Protein 2J8B (pdb70)

Radius of gyration: 11.08 Å; Cα contacts (8 Å, |Δi|>4): 174; chains: 1; bounding box: 31×22×22 Å

Secondary structure (DSSP, 8-state):
--EEE--SS--TT---EEE--TT--EEEEEEETTEEEEEEE-GGG-SHHHHHHHHT-SS-EEEEE-STT---GGG---

Sequence (78 aa):
MMLQQCYNCPNPTADCKTAVNCSSDFFDACLITKAGLQVYNKCWKFEHCNFNDVTTTRLRENELTYYCCKKDLCNFNEQLEN

InterPro domains:
  IPR016054 Ly-6 antigen/uPA receptor-like [SM00134] (26-108)
  IPR018363 CD59 antigen, conserved site [PS00983] (27-70)
  IPR045860 Snake toxin-like superfamily [G3DSA:2.10.60.10] (25-103)
  IPR045860 Snake toxin-like superfamily [SSF57302] (26-97)
  IPR056949 CD59 glycoprotein [PF25152] (28-95)
  IPR056949 CD59 glycoprotein [cd23554] (26-95)

Solvent-accessible surface area: 4835 Å² total; per-residue (Å²): 172,31,54,0,47,40,9,106,98,63,54,86,88,10,168,70,43,43,92,6,59,118,101,84,62,0,0,0,1,0,23,4,66,164,84,14,21,6,33,17,30,71,79,107,45,20,52,102,98,30,0,18,86,98,24,209,41,148,145,14,53,72,76,21,15,114,140,90,53,11,0,85,47,140,58,19,178,107

Nearest PDB structures (foldseek):
  5imt-assembly1_D-3  TM=9.844E-01  e=3.333E-14  Homo sapiens
  2ofs-assembly1_A  TM=9.967E-01  e=6.621E-14  Homo sapiens
  8b0h-assembly1_G  TM=9.807E-01  e=3.548E-14  Homo sapiens
  1cdq-assembly1_A  TM=9.196E-01  e=1.037E-11  Homo sapiens
  8b0f-assembly1_G  TM=8.455E-01  e=5.950E-11  Escherichia coli

Structure (mmCIF, N/CA/C/O backbone):
data_2J8B
#
_entry.id   2J8B
#
_cell.length_a   31.948
_cell.length_b   45.918
_cell.length_c   46.033
_cell.angle_alpha   90.00
_cell.angle_beta   90.00
_cell.angle_gamma   90.00
#
_symmetry.space_group_name_H-M   'P 21 21 21'
#
loop_
_entity.id
_entity.type
_entity.pdbx_description
1 polymer 'CD59 GLYCOPROTEIN'
2 water water
#
loop_
_atom_site.group_PDB
_atom_site.id
_atom_site.type_symbol
_atom_site.label_atom_id
_atom_site.label_alt_id
_atom_site.label_comp_id
_atom_site.label_asym_id
_atom_site.label_entity_id
_atom_site.label_seq_id
_atom_site.pdbx_PDB_ins_code
_atom_site.Cartn_x
_atom_site.Cartn_y
_atom_site.Cartn_z
_atom_site.occupancy
_atom_site.B_iso_or_equiv
_atom_site.auth_seq_id
_atom_site.auth_comp_id
_atom_site.auth_asym_id
_atom_site.auth_atom_id
_atom_site.pdbx_PDB_model_num
ATOM 1 N N A MET A 1 1 ? -17.299 -8.127 9.442 0.50 9.00 0 MET A N 1
ATOM 2 N N B MET A 1 1 ? -17.275 -8.205 9.762 0.50 11.96 0 MET A N 1
ATOM 3 C CA A MET A 1 1 ? -15.929 -8.721 9.469 0.50 9.76 0 MET A CA 1
ATOM 4 C CA B MET A 1 1 ? -15.912 -8.737 9.459 0.50 12.58 0 MET A CA 1
ATOM 5 C C A MET A 1 1 ? -14.899 -7.646 9.817 0.50 9.15 0 MET A C 1
ATOM 6 C C B MET A 1 1 ? -14.853 -7.668 9.700 0.50 11.16 0 MET A C 1
ATOM 7 O O A MET A 1 1 ? -15.171 -6.449 9.696 0.50 9.80 0 MET A O 1
ATOM 8 O O B MET A 1 1 ? -15.051 -6.498 9.368 0.50 11.54 0 MET A O 1
ATOM 17 N N . LEU A 1 2 ? -13.727 -8.073 10.277 1.00 10.57 1 LEU A N 1
ATOM 18 C CA . LEU A 1 2 ? -12.592 -7.172 10.486 1.00 9.56 1 LEU A CA 1
ATOM 19 C C . LEU A 1 2 ? -11.744 -7.155 9.223 1.00 9.35 1 LEU A C 1
ATOM 20 O O . LEU A 1 2 ? -11.294 -8.199 8.761 1.00 10.86 1 LEU A O 1
ATOM 25 N N A GLN A 1 3 ? -11.530 -5.978 8.646 0.50 8.92 2 GLN A N 1
ATOM 26 N N B GLN A 1 3 ? -11.533 -5.948 8.701 0.50 9.50 2 GLN A N 1
ATOM 27 C CA A GLN A 1 3 ? -10.678 -5.862 7.463 0.50 9.04 2 GLN A CA 1
ATOM 28 C CA B GLN A 1 3 ? -10.628 -5.699 7.588 0.50 9.76 2 GLN A CA 1
ATOM 29 C C A GLN A 1 3 ? -9.310 -5.340 7.897 0.50 8.34 2 GLN A C 1
ATOM 30 C C B GLN A 1 3 ? -9.243 -5.407 8.109 0.50 8.73 2 GLN A C 1
ATOM 31 O O A GLN A 1 3 ? -9.233 -4.314 8.569 0.50 8.47 2 GLN A O 1
ATOM 32 O O B GLN A 1 3 ? -9.069 -4.587 9.020 0.50 8.74 2 GLN A O 1
ATOM 43 N N . CYS A 1 4 ? -8.252 -6.058 7.518 1.00 7.93 3 CYS A N 1
ATOM 44 C CA . CYS A 1 4 ? -6.871 -5.739 7.872 1.00 7.53 3 CYS A CA 1
ATOM 45 C C . CYS A 1 4 ? -6.037 -5.640 6.610 1.00 7.19 3 CYS A C 1
ATOM 46 O O . CYS A 1 4 ? -6.359 -6.258 5.586 1.00 8.14 3 CYS A O 1
ATOM 49 N N . TYR A 1 5 ? -4.930 -4.919 6.699 1.00 6.69 4 TYR A N 1
ATOM 50 C CA . TYR A 1 5 ? -3.898 -5.097 5.699 1.00 6.95 4 TYR A CA 1
ATOM 51 C C . TYR A 1 5 ? -3.292 -6.479 5.901 1.00 6.26 4 TYR A C 1
ATOM 52 O O . TYR A 1 5 ? -2.956 -6.869 7.026 1.00 6.90 4 TYR A O 1
ATOM 61 N N . ASN A 1 6 ? -3.191 -7.247 4.822 1.00 6.99 5 ASN A N 1
ATOM 62 C CA . ASN A 1 6 ? -2.700 -8.617 4.934 1.00 7.91 5 ASN A CA 1
ATOM 63 C C . ASN A 1 6 ? -1.885 -8.937 3.686 1.00 8.42 5 ASN A C 1
ATOM 64 O O . ASN A 1 6 ? -2.436 -9.115 2.599 1.00 11.26 5 ASN A O 1
ATOM 69 N N . CYS A 1 7 ? -0.567 -8.963 3.822 1.00 8.98 6 CYS A N 1
ATOM 70 C CA . CYS A 1 7 ? 0.325 -9.293 2.723 1.00 10.60 6 CYS A CA 1
ATOM 71 C C . CYS A 1 7 ? 1.027 -10.607 3.086 1.00 9.87 6 CYS A C 1
ATOM 72 O O . CYS A 1 7 ? 1.494 -10.795 4.206 1.00 11.08 6 CYS A O 1
ATOM 75 N N . PRO A 1 8 ? 1.098 -11.551 2.137 1.00 12.15 7 PRO A N 1
ATOM 76 C CA . PRO A 1 8 ? 1.721 -12.840 2.483 1.00 13.02 7 PRO A CA 1
ATOM 77 C C . PRO A 1 8 ? 3.225 -12.757 2.716 1.00 13.01 7 PRO A C 1
ATOM 78 O O . PRO A 1 8 ? 3.765 -13.574 3.442 1.00 14.43 7 PRO A O 1
ATOM 82 N N . ASN A 1 9 ? 3.873 -11.767 2.099 1.00 12.40 8 ASN A N 1
ATOM 83 C CA . ASN A 1 9 ? 5.310 -11.547 2.224 1.00 13.71 8 ASN A CA 1
ATOM 84 C C . ASN A 1 9 ? 5.581 -10.161 2.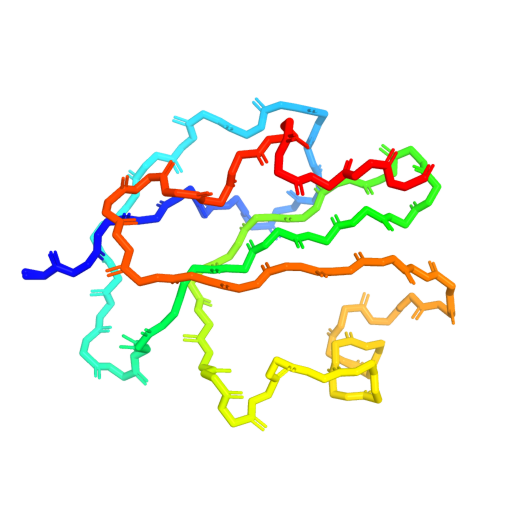848 1.00 12.85 8 ASN A C 1
ATOM 85 O O . ASN A 1 9 ? 4.764 -9.260 2.701 1.00 13.49 8 ASN A O 1
ATOM 90 N N . PRO A 1 10 ? 6.742 -9.964 3.496 1.00 12.33 9 PRO A N 1
ATOM 91 C CA . PRO A 1 10 ? 7.049 -8.596 3.948 1.00 12.15 9 PRO A CA 1
ATOM 92 C C . PRO A 1 10 ? 7.098 -7.631 2.764 1.00 11.41 9 PRO A C 1
ATOM 93 O O . PRO A 1 10 ? 7.581 -7.984 1.678 1.00 12.69 9 PRO A O 1
ATOM 97 N N . THR A 1 11 ? 6.593 -6.424 2.985 1.00 11.44 10 THR A N 1
ATOM 98 C CA . THR A 1 11 ? 6.315 -5.480 1.911 1.00 14.01 10 THR A CA 1
ATOM 99 C C . THR A 1 11 ? 6.520 -4.092 2.509 1.00 12.33 10 THR A C 1
ATOM 100 O O . THR A 1 11 ? 6.056 -3.842 3.620 1.00 11.94 10 THR A O 1
ATOM 104 N N . ALA A 1 12 ? 7.190 -3.186 1.797 1.00 12.63 11 ALA A N 1
ATOM 105 C CA . ALA A 1 12 ? 7.486 -1.860 2.345 1.00 13.32 11 ALA A CA 1
ATOM 106 C C . ALA A 1 12 ? 6.235 -1.083 2.740 1.00 11.85 11 ALA A C 1
ATOM 107 O O . ALA A 1 12 ? 6.240 -0.346 3.730 1.00 12.98 11 ALA A O 1
ATOM 109 N N . ASP A 1 13 ? 5.178 -1.202 1.950 1.00 11.04 12 ASP A N 1
ATOM 110 C CA . ASP A 1 13 ? 3.927 -0.536 2.285 1.00 11.95 12 ASP A CA 1
ATOM 111 C C . ASP A 1 13 ? 2.742 -1.314 1.773 1.00 11.17 12 ASP A C 1
ATOM 112 O O . ASP A 1 13 ? 2.193 -1.045 0.708 1.00 12.38 12 ASP A O 1
ATOM 117 N N . CYS A 1 14 ? 2.333 -2.276 2.576 1.00 10.46 13 CYS A N 1
ATOM 118 C CA . CYS A 1 14 ? 1.248 -3.170 2.230 1.00 9.44 13 CYS A CA 1
ATOM 119 C C . CYS A 1 14 ? -0.050 -2.399 2.052 1.00 11.13 13 CYS A C 1
ATOM 120 O O . CYS A 1 14 ? -0.460 -1.644 2.937 1.00 13.15 13 CYS A O 1
ATOM 123 N N . LYS A 1 15 ? -0.675 -2.565 0.889 1.00 11.88 14 LYS A N 1
ATOM 124 C CA . LYS A 1 15 ? -1.939 -1.907 0.561 1.00 13.82 14 LYS A CA 1
ATOM 125 C C . LYS A 1 15 ? -3.065 -2.905 0.333 1.00 14.33 14 LYS A C 1
ATOM 126 O O . LYS A 1 15 ? -4.177 -2.513 -0.021 1.00 16.54 14 LYS A O 1
ATOM 136 N N . THR A 1 16 ? -2.762 -4.185 0.533 1.00 12.05 15 THR A N 1
ATOM 137 C CA . THR A 1 16 ? -3.712 -5.257 0.292 1.00 12.80 15 THR A CA 1
ATOM 138 C C . THR A 1 16 ? -4.647 -5.385 1.488 1.00 11.87 15 THR A C 1
ATOM 139 O O . THR A 1 16 ? -4.261 -5.845 2.562 1.00 12.57 15 THR A O 1
ATOM 143 N N . ALA A 1 17 ? -5.888 -4.963 1.288 1.00 12.24 16 ALA A N 1
ATOM 144 C CA . ALA A 1 17 ? -6.933 -5.061 2.303 1.00 12.80 16 ALA A CA 1
ATOM 145 C C . ALA A 1 17 ? -7.704 -6.359 2.131 1.00 12.32 16 ALA A C 1
ATOM 146 O O . ALA A 1 17 ? -8.132 -6.671 1.023 1.00 14.47 16 ALA A O 1
ATOM 148 N N . VAL A 1 18 ? -7.910 -7.105 3.208 1.00 11.47 17 VAL A N 1
ATOM 149 C CA . VAL A 1 18 ? -8.676 -8.350 3.149 1.00 11.92 17 VAL A CA 1
ATOM 150 C C . VAL A 1 18 ? -9.655 -8.407 4.299 1.00 11.41 17 VAL A C 1
ATOM 151 O O . VAL A 1 18 ? -9.410 -7.834 5.353 1.00 12.15 17 VAL A O 1
ATOM 155 N N . ASN A 1 19 ? -10.775 -9.088 4.097 1.00 10.34 18 ASN A N 1
ATOM 156 C CA . ASN A 1 19 ? -11.675 -9.380 5.195 1.00 11.56 18 ASN A CA 1
ATOM 157 C C . ASN A 1 19 ? -11.150 -10.617 5.901 1.00 11.77 18 ASN A C 1
ATOM 158 O O . ASN A 1 19 ? -11.155 -11.709 5.324 1.00 14.29 18 ASN A O 1
ATOM 163 N N . CYS A 1 20 ? -10.682 -10.464 7.134 1.00 10.61 19 CYS A N 1
ATOM 164 C CA . CYS A 1 20 ? -10.156 -11.612 7.866 1.00 11.63 19 CYS A CA 1
ATOM 165 C C . CYS A 1 20 ? -11.258 -12.606 8.189 1.00 12.09 19 CYS A C 1
ATOM 166 O O . CYS A 1 20 ? -12.397 -12.233 8.434 1.00 13.10 19 CYS A O 1
ATOM 169 N N . SER A 1 21 ? -10.930 -13.884 8.214 1.00 13.02 20 SER A N 1
ATOM 170 C CA . SER A 1 21 ? -11.945 -14.832 8.656 1.00 14.92 20 SER A CA 1
ATOM 171 C C . SER A 1 21 ? -12.190 -14.687 10.155 1.00 14.15 20 SER A C 1
ATOM 172 O O . SER A 1 21 ? -11.405 -14.048 10.875 1.00 13.39 20 SER A O 1
ATOM 175 N N . SER A 1 22 ? -13.292 -15.266 10.616 1.00 14.26 21 SER A N 1
ATOM 176 C CA . SER A 1 22 ? -13.680 -15.163 12.011 1.00 15.50 21 SER A CA 1
ATOM 177 C C . SER A 1 22 ? -12.726 -15.900 12.955 1.00 14.59 21 SER A C 1
ATOM 178 O O . SER A 1 22 ? -12.845 -15.763 14.163 1.00 15.20 21 SER A O 1
ATOM 181 N N . ASP A 1 23 ? -11.792 -16.670 12.405 1.00 13.90 22 ASP A N 1
ATOM 182 C CA . ASP A 1 23 ? -10.716 -17.255 13.216 1.00 13.56 22 ASP A CA 1
ATOM 183 C C . ASP A 1 23 ? -9.820 -16.177 13.830 1.00 12.30 22 ASP A C 1
ATOM 184 O O . ASP A 1 23 ? -9.167 -16.419 14.849 1.00 14.22 22 ASP A O 1
ATOM 189 N N A PHE A 1 24 ? -9.752 -15.019 13.198 0.50 11.05 23 PHE A N 1
ATOM 190 N N B PHE A 1 24 ? -9.818 -14.987 13.212 0.50 11.61 23 PHE A N 1
ATOM 191 C CA A PHE A 1 24 ? -8.821 -14.012 13.636 0.50 9.29 23 PHE A CA 1
ATOM 192 C CA B PHE A 1 24 ? -8.882 -13.892 13.513 0.50 10.50 23 PHE A CA 1
ATOM 193 C C A PHE A 1 24 ? -9.649 -12.931 14.320 0.50 9.19 23 PHE A C 1
ATOM 194 C C B PHE A 1 24 ? -9.569 -12.685 14.146 0.50 10.40 23 PHE A C 1
ATOM 195 O O A PHE A 1 24 ? -10.858 -12.833 14.076 0.50 9.05 23 PHE A O 1
ATOM 196 O O B PHE A 1 24 ? -10.553 -12.152 13.623 0.50 11.72 23 PHE A O 1
ATOM 211 N N . ASP A 1 25 ? -9.027 -12.218 15.256 1.00 8.47 24 ASP A N 1
ATOM 212 C CA . ASP A 1 25 ? -9.663 -11.119 15.964 1.00 9.34 24 ASP A CA 1
ATOM 213 C C . ASP A 1 25 ? -8.841 -9.830 15.979 1.00 8.31 24 ASP A C 1
ATOM 214 O O . ASP A 1 25 ? -9.246 -8.850 16.614 1.00 9.37 24 ASP A O 1
ATOM 219 N N . ALA A 1 26 ? -7.693 -9.830 15.305 1.00 7.50 25 ALA A N 1
ATOM 220 C CA . ALA A 1 26 ? -6.790 -8.691 15.348 1.00 7.15 25 ALA A CA 1
ATOM 221 C C . ALA A 1 26 ? -6.151 -8.457 14.001 1.00 6.36 25 ALA A C 1
ATOM 222 O O . ALA A 1 26 ? -5.997 -9.383 13.207 1.00 7.18 25 ALA A O 1
ATOM 224 N N . CYS A 1 27 ? -5.753 -7.207 13.790 1.00 6.14 26 CYS A N 1
ATOM 225 C CA . CYS A 1 27 ? -4.805 -6.849 12.730 1.00 6.23 26 CYS A CA 1
ATOM 226 C C . CYS A 1 27 ? -3.450 -6.623 13.378 1.00 6.12 26 CYS A C 1
ATOM 227 O O . CYS A 1 27 ? -3.366 -5.910 14.383 1.00 8.00 26 CYS A O 1
ATOM 230 N N . LEU A 1 28 ? -2.402 -7.204 12.795 1.00 5.64 27 LEU A N 1
ATOM 231 C CA . LEU A 1 28 ? -1.030 -7.081 13.281 1.00 5.50 27 LEU A CA 1
ATOM 232 C C . LEU A 1 28 ? -0.201 -6.260 12.288 1.00 5.13 27 LEU A C 1
ATOM 233 O O . LEU A 1 28 ? -0.274 -6.502 11.071 1.00 5.15 27 LEU A O 1
ATOM 238 N N . ILE A 1 29 ? 0.602 -5.332 12.782 1.00 4.95 28 ILE A N 1
ATOM 239 C CA . ILE A 1 29 ? 1.732 -4.814 12.025 1.00 5.37 28 ILE A CA 1
ATOM 240 C C . ILE A 1 29 ? 3.004 -5.040 12.844 1.00 5.61 28 ILE A C 1
ATOM 241 O O . ILE A 1 29 ? 3.016 -4.797 14.052 1.00 6.22 28 ILE A O 1
ATOM 246 N N . THR A 1 30 ? 4.055 -5.513 12.181 1.00 6.05 29 THR A N 1
ATOM 247 C CA . THR A 1 30 ? 5.340 -5.732 12.815 1.00 7.34 29 THR A CA 1
ATOM 248 C C . THR A 1 30 ? 6.431 -5.119 11.942 1.00 6.13 29 THR A C 1
ATOM 249 O O . THR A 1 30 ? 6.399 -5.276 10.727 1.00 7.62 29 THR A O 1
ATOM 253 N N . LYS A 1 31 ? 7.371 -4.424 12.572 1.00 6.51 30 LYS A N 1
ATOM 254 C CA . LYS A 1 31 ? 8.557 -3.871 11.922 1.00 7.34 30 LYS A CA 1
ATOM 255 C C . LYS A 1 31 ? 9.795 -4.577 12.448 1.00 7.19 30 LYS A C 1
ATOM 256 O O . LYS A 1 31 ? 10.052 -4.560 13.645 1.00 7.63 30 LYS A O 1
ATOM 262 N N . ALA A 1 32 ? 10.549 -5.205 11.561 1.00 9.07 31 ALA A N 1
ATOM 263 C CA . ALA A 1 32 ? 11.780 -5.904 11.909 1.00 10.35 31 ALA A CA 1
ATOM 264 C C . ALA A 1 32 ? 12.854 -5.374 10.954 1.00 10.67 31 ALA A C 1
ATOM 265 O O . ALA A 1 32 ? 12.968 -5.828 9.818 1.00 10.47 31 ALA A O 1
ATOM 267 N N . GLY A 1 33 ? 13.632 -4.393 11.397 1.00 13.17 32 GLY A N 1
ATOM 268 C CA . GLY A 1 33 ? 14.557 -3.726 10.473 1.00 14.40 32 GLY A CA 1
ATOM 269 C C . GLY A 1 33 ? 13.771 -2.997 9.390 1.00 15.11 32 GLY A C 1
ATOM 270 O O . GLY A 1 33 ? 12.860 -2.228 9.709 1.00 18.10 32 GLY A O 1
ATOM 271 N N . LEU A 1 34 ? 14.094 -3.246 8.114 1.00 14.33 33 LEU A N 1
ATOM 272 C CA . LEU A 1 34 ? 13.329 -2.666 7.000 1.00 14.53 33 LEU A CA 1
ATOM 273 C C . LEU A 1 34 ? 12.151 -3.530 6.587 1.00 14.27 33 LEU A C 1
ATOM 274 O O . LEU A 1 34 ? 11.356 -3.131 5.732 1.00 16.02 33 LEU A O 1
ATOM 279 N N . GLN A 1 35 ? 12.052 -4.727 7.155 1.00 11.84 34 GLN A N 1
ATOM 280 C CA . GLN A 1 35 ? 10.950 -5.612 6.826 1.00 11.46 34 GLN A CA 1
ATOM 281 C C . GLN A 1 35 ? 9.707 -5.214 7.605 1.00 9.82 34 GLN A C 1
ATOM 282 O O . GLN A 1 35 ? 9.748 -5.029 8.818 1.00 13.11 34 GLN A O 1
ATOM 288 N N . VAL A 1 36 ? 8.602 -5.063 6.894 1.00 8.53 35 VAL A N 1
ATOM 289 C CA . VAL A 1 36 ? 7.328 -4.758 7.522 1.00 7.21 35 VAL A CA 1
ATOM 290 C C . VAL A 1 36 ? 6.334 -5.858 7.182 1.00 6.81 35 VAL A C 1
ATOM 291 O O . VAL A 1 36 ? 6.187 -6.222 6.011 1.00 7.79 35 VAL A O 1
ATOM 295 N N . TYR A 1 37 ? 5.665 -6.379 8.207 1.00 6.89 36 TYR A N 1
ATOM 296 C CA . TYR A 1 37 ? 4.676 -7.444 8.058 1.00 6.58 36 TYR A CA 1
ATOM 297 C C . TYR A 1 37 ? 3.311 -6.918 8.469 1.00 5.85 36 TYR A C 1
ATOM 298 O O . TYR A 1 37 ? 3.199 -6.170 9.450 1.00 6.65 36 TYR A O 1
ATOM 307 N N . ASN A 1 38 ? 2.278 -7.288 7.713 1.00 6.07 37 ASN A N 1
ATOM 308 C CA . ASN A 1 38 ? 0.899 -6.878 7.979 1.00 6.01 37 ASN A CA 1
ATOM 309 C C . ASN A 1 38 ? 0.040 -8.113 7.811 1.00 5.79 37 ASN A C 1
ATOM 310 O O . ASN A 1 38 ? 0.035 -8.715 6.729 1.00 7.07 37 ASN A O 1
ATOM 315 N N . LYS A 1 39 ? -0.682 -8.503 8.866 1.00 5.82 38 LYS A N 1
ATOM 316 C CA . LYS A 1 39 ? -1.395 -9.786 8.863 1.00 6.85 38 LYS A CA 1
ATOM 317 C C . LYS A 1 39 ? -2.721 -9.707 9.600 1.00 6.33 38 LYS A C 1
ATOM 318 O O . LYS A 1 39 ? -2.834 -9.022 10.618 1.00 7.36 38 LYS A O 1
ATOM 324 N N . CYS A 1 40 ? -3.701 -10.508 9.183 1.00 6.61 39 CYS A N 1
ATOM 325 C CA . CYS A 1 40 ? -4.771 -10.972 10.069 1.00 6.28 39 CYS A CA 1
ATOM 326 C C . CYS A 1 40 ? -4.150 -11.848 11.161 1.00 6.34 39 CYS A C 1
ATOM 327 O O . CYS A 1 40 ? -3.315 -12.710 10.852 1.00 6.36 39 CYS A O 1
ATOM 330 N N . TRP A 1 41 ? -4.556 -11.652 12.414 1.00 5.53 40 TRP A N 1
ATOM 331 C CA . TRP A 1 41 ? -3.839 -12.298 13.526 1.00 5.79 40 TRP A CA 1
ATOM 332 C C . TRP A 1 41 ? -4.791 -12.536 14.675 1.00 5.74 40 TRP A C 1
ATOM 333 O O . TRP A 1 41 ? -5.986 -12.266 14.583 1.00 6.43 40 TRP A O 1
ATOM 344 N N . LYS A 1 42 ? -4.254 -13.069 15.765 1.00 7.21 41 LYS A N 1
ATOM 345 C CA . LYS A 1 42 ? -5.028 -13.243 16.993 1.00 7.37 41 LYS A CA 1
ATOM 346 C C . LYS A 1 42 ? -4.366 -12.486 18.121 1.00 7.28 41 LYS A C 1
ATOM 347 O O . LYS A 1 42 ? -3.145 -12.568 18.292 1.00 7.07 41 LYS A O 1
ATOM 353 N N . PHE A 1 43 ? -5.174 -11.800 18.936 1.00 7.57 42 PHE A N 1
ATOM 354 C CA . PHE A 1 43 ? -4.638 -11.111 20.116 1.00 7.52 42 PHE A CA 1
ATOM 355 C C . PHE A 1 43 ? -3.878 -12.052 21.050 1.00 7.25 42 PHE A C 1
ATOM 356 O O . PHE A 1 43 ? -2.888 -11.637 21.647 1.00 7.54 42 PHE A O 1
ATOM 364 N N . GLU A 1 44 ? -4.284 -13.318 21.143 1.00 7.85 43 GLU A N 1
ATOM 365 C CA . GLU A 1 44 ? -3.564 -14.256 22.011 1.00 9.33 43 GLU A CA 1
ATOM 366 C C . GLU A 1 44 ? -2.113 -14.475 21.542 1.00 7.85 43 GLU A C 1
ATOM 367 O O . GLU A 1 44 ? -1.278 -14.944 22.320 1.00 9.10 43 GLU A O 1
ATOM 373 N N . HIS A 1 45 ? -1.810 -14.126 20.289 1.00 7.49 44 HIS A N 1
ATOM 374 C CA . HIS A 1 45 ? -0.456 -14.231 19.763 1.00 7.29 44 HIS A CA 1
ATOM 375 C C . HIS A 1 45 ? 0.155 -12.871 19.460 1.00 7.05 44 HIS A C 1
ATOM 376 O O . HIS A 1 45 ? 1.171 -12.789 18.768 1.00 7.54 44 HIS A O 1
ATOM 383 N N . CYS A 1 46 ? -0.451 -11.801 19.970 1.00 7.54 45 CYS A N 1
ATOM 384 C CA . CYS A 1 46 ? 0.119 -10.477 19.831 1.00 8.48 45 CYS A CA 1
ATOM 385 C C . CYS A 1 46 ? 1.027 -10.174 21.013 1.00 8.81 45 CYS A C 1
ATOM 386 O O . CYS A 1 46 ? 0.699 -9.391 21.894 1.00 9.52 45 CYS A O 1
ATOM 391 N N . ASN A 1 47 ? 2.188 -10.817 21.016 1.00 8.33 46 ASN A N 1
ATOM 392 C CA . ASN A 1 47 ? 3.182 -10.663 22.087 1.00 9.05 46 ASN A CA 1
ATOM 393 C C . ASN A 1 47 ? 4.527 -10.974 21.423 1.00 8.56 46 ASN A C 1
ATOM 394 O O . ASN A 1 47 ? 4.574 -11.641 20.387 1.00 8.39 46 ASN A O 1
ATOM 399 N N . PHE A 1 48 ? 5.613 -10.488 22.009 1.00 8.91 47 PHE A N 1
ATOM 400 C CA . PHE A 1 48 ? 6.915 -10.560 21.378 1.00 8.98 47 PHE A CA 1
ATOM 401 C C . PHE A 1 48 ? 7.311 -11.988 21.046 1.00 8.33 47 PHE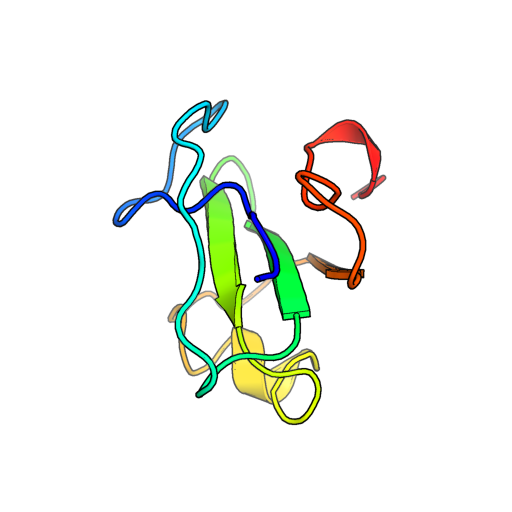 A C 1
ATOM 402 O O . PHE A 1 48 ? 7.727 -12.274 19.918 1.00 8.63 47 PHE A O 1
ATOM 410 N N . ASN A 1 49 ? 7.204 -12.887 22.014 1.00 8.86 48 ASN A N 1
ATOM 411 C CA . ASN A 1 49 ? 7.605 -14.257 21.771 1.00 8.39 48 ASN A CA 1
ATOM 412 C C . ASN A 1 49 ? 6.834 -14.918 20.634 1.00 7.99 48 ASN A C 1
ATOM 413 O O . ASN A 1 49 ? 7.424 -15.574 19.764 1.00 8.59 48 ASN A O 1
ATOM 418 N N . ASP A 1 50 ? 5.520 -14.772 20.642 1.00 8.11 49 ASP A N 1
ATOM 419 C CA . ASP A 1 50 ? 4.712 -15.428 19.628 1.00 7.67 49 ASP A CA 1
ATOM 420 C C . ASP A 1 50 ? 4.914 -14.841 18.229 1.00 7.27 49 ASP A C 1
ATOM 421 O O . ASP A 1 50 ? 4.890 -15.570 17.238 1.00 8.55 49 ASP A O 1
ATOM 426 N N . VAL A 1 51 ? 5.150 -13.533 18.146 1.00 6.55 50 VAL A N 1
ATOM 427 C CA . VAL A 1 51 ? 5.394 -12.905 16.843 1.00 7.31 50 VAL A CA 1
ATOM 428 C C . VAL A 1 51 ? 6.779 -13.328 16.317 1.00 7.31 50 VAL A C 1
ATOM 429 O O . VAL A 1 51 ? 6.911 -13.691 15.151 1.00 8.14 50 VAL A O 1
ATOM 433 N N . THR A 1 52 ? 7.810 -13.303 17.160 1.00 8.14 51 THR A N 1
ATOM 434 C CA . THR A 1 52 ? 9.143 -13.702 16.696 1.00 8.96 51 THR A CA 1
ATOM 435 C C . THR A 1 52 ? 9.191 -15.156 16.211 1.00 8.98 51 THR A C 1
ATOM 436 O O . THR A 1 52 ? 9.841 -15.443 15.208 1.00 9.08 51 THR A O 1
ATOM 440 N N A THR A 1 53 ? 8.499 -16.070 16.892 0.50 8.88 52 THR A N 1
ATOM 441 N N B THR A 1 53 ? 8.510 -16.042 16.920 0.50 8.79 52 THR A N 1
ATOM 442 C CA A THR A 1 53 ? 8.549 -17.491 16.484 0.50 9.62 52 THR A CA 1
ATOM 443 C CA B THR A 1 53 ? 8.512 -17.448 16.552 0.50 9.58 52 THR A CA 1
ATOM 444 C C A THR A 1 53 ? 7.733 -17.784 15.230 0.50 8.70 52 THR A C 1
ATOM 445 C C B THR A 1 53 ? 7.845 -17.628 15.178 0.50 8.51 52 THR A C 1
ATOM 446 O O A THR A 1 53 ? 8.028 -18.723 14.480 0.50 9.15 52 THR A O 1
ATOM 447 O O B THR A 1 53 ? 8.392 -18.280 14.276 0.50 9.10 52 THR A O 1
ATOM 454 N N . ARG A 1 54 ? 6.680 -17.006 15.024 1.00 7.69 53 ARG A N 1
ATOM 455 C CA . ARG A 1 54 ? 5.845 -17.184 13.839 1.00 7.88 53 ARG A CA 1
ATOM 456 C C . ARG A 1 54 ? 6.426 -16.548 12.592 1.00 8.46 53 ARG A C 1
ATOM 457 O O . ARG A 1 54 ? 6.377 -17.137 11.510 1.00 10.36 53 ARG A O 1
ATOM 471 N N . LEU A 1 55 ? 6.987 -15.348 12.730 1.00 9.19 54 LEU A N 1
ATOM 472 C CA . LEU A 1 55 ? 7.573 -14.643 11.595 1.00 11.00 54 LEU A CA 1
ATOM 473 C C . LEU A 1 55 ? 9.057 -14.955 11.409 1.00 11.66 54 LEU A C 1
ATOM 474 O O . LEU A 1 55 ? 9.649 -14.540 10.407 1.00 13.71 54 LEU A O 1
ATOM 479 N N . ARG A 1 56 ? 9.648 -15.676 12.358 1.00 11.29 55 ARG A N 1
ATOM 480 C CA . ARG A 1 56 ? 11.062 -16.074 12.319 1.00 13.01 55 ARG A CA 1
ATOM 481 C C . ARG A 1 56 ? 11.998 -14.856 12.163 1.00 12.61 55 ARG A C 1
ATOM 482 O O . ARG A 1 56 ? 12.923 -14.833 11.334 1.00 14.32 55 ARG A O 1
ATOM 490 N N . GLU A 1 57 ? 11.735 -13.849 12.994 1.00 11.74 56 GLU A N 1
ATOM 491 C CA . GLU A 1 57 ? 12.543 -12.636 13.127 1.00 12.69 56 GLU A CA 1
ATOM 492 C C . GLU A 1 57 ? 12.973 -12.510 14.580 1.00 13.65 56 GLU A C 1
ATOM 493 O O . GLU A 1 57 ? 12.134 -12.669 15.467 1.00 15.78 56 GLU A O 1
ATOM 499 N N . ASN A 1 58 ? 14.253 -12.194 14.819 1.00 14.43 57 ASN A N 1
ATOM 500 C CA . ASN A 1 58 ? 14.848 -12.066 16.157 1.00 15.89 5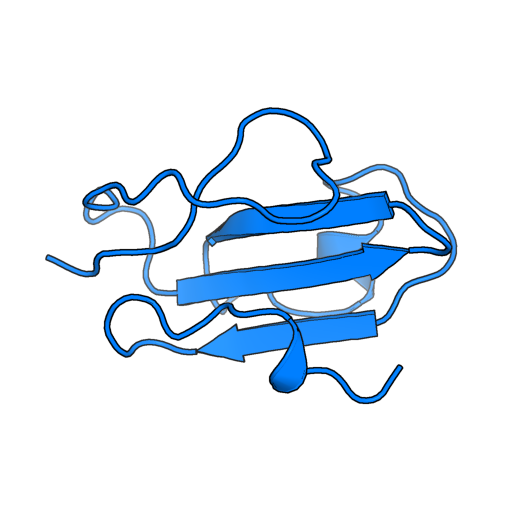7 ASN A CA 1
ATOM 501 C C . ASN A 1 58 ? 14.459 -10.795 16.880 1.00 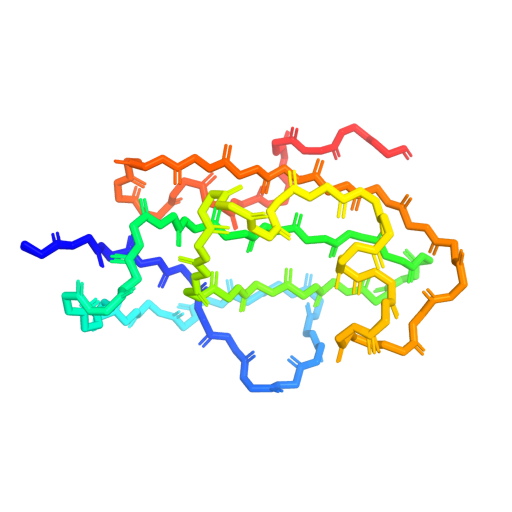14.45 57 ASN A C 1
ATOM 502 O O . ASN A 1 58 ? 14.259 -10.803 18.102 1.00 15.14 57 ASN A O 1
ATOM 507 N N . GLU A 1 59 ? 14.455 -9.692 16.136 1.00 13.09 58 GLU A N 1
ATOM 508 C CA . GLU A 1 59 ? 14.301 -8.360 16.706 1.00 14.15 58 GLU A CA 1
ATOM 509 C C . GLU A 1 59 ? 13.199 -7.640 15.964 1.00 11.94 58 GLU A C 1
ATOM 510 O O . GLU A 1 59 ? 13.215 -7.575 14.729 1.00 12.27 58 GLU A O 1
ATOM 516 N N . LEU A 1 60 ? 12.252 -7.092 16.714 1.00 9.70 59 LEU A N 1
ATOM 517 C CA . LEU A 1 60 ? 11.104 -6.460 16.089 1.00 9.06 59 LEU A CA 1
ATOM 518 C C . LEU A 1 60 ? 10.329 -5.640 17.091 1.00 8.26 59 LEU A C 1
ATOM 519 O O . LEU A 1 60 ? 10.535 -5.769 18.303 1.00 9.29 59 LEU A O 1
ATOM 524 N N . THR A 1 61 ? 9.436 -4.790 16.587 1.00 7.59 60 THR A N 1
ATOM 525 C CA . THR A 1 61 ? 8.370 -4.192 17.380 1.00 8.32 60 THR A CA 1
ATOM 526 C C . THR A 1 61 ? 7.052 -4.546 16.696 1.00 7.26 60 THR A C 1
ATOM 527 O O . THR A 1 61 ? 7.034 -4.850 15.499 1.00 7.64 60 THR A O 1
ATOM 531 N N . TYR A 1 62 ? 5.965 -4.521 17.462 1.00 6.94 61 TYR A N 1
ATOM 532 C CA . TYR A 1 62 ? 4.669 -4.943 16.911 1.00 7.50 61 TYR A CA 1
ATOM 533 C C . TYR A 1 62 ? 3.534 -4.136 17.540 1.00 6.88 61 TYR A C 1
ATOM 534 O O . TYR A 1 62 ? 3.678 -3.554 18.621 1.00 7.66 61 TYR A O 1
ATOM 543 N N . TYR A 1 63 ? 2.404 -4.114 16.830 1.00 7.00 62 TYR A N 1
ATOM 544 C CA . TYR A 1 63 ? 1.176 -3.470 17.264 1.00 7.61 62 TYR A CA 1
ATOM 545 C C . TYR A 1 63 ? -0.011 -4.274 16.745 1.00 6.75 62 TYR A C 1
ATOM 546 O O . TYR A 1 63 ? -0.031 -4.671 15.571 1.00 6.73 62 TYR A O 1
ATOM 555 N N . CYS A 1 64 ? -0.994 -4.493 17.619 1.00 7.32 63 CYS A N 1
ATOM 556 C CA . CYS A 1 64 ? -2.249 -5.102 17.219 1.00 7.59 63 CYS A CA 1
ATOM 557 C C . CYS A 1 64 ? -3.424 -4.219 17.561 1.00 7.44 63 CYS A C 1
ATOM 558 O O . CYS A 1 64 ? -3.406 -3.499 18.555 1.00 9.07 63 CYS A O 1
ATOM 561 N N . CYS A 1 65 ? -4.481 -4.346 16.779 1.00 7.40 64 CYS A N 1
ATOM 562 C CA . CYS A 1 65 ? -5.660 -3.515 16.904 1.00 7.62 64 CYS A CA 1
ATOM 563 C C . CYS A 1 65 ? -6.854 -4.207 16.253 1.00 7.67 64 CYS A C 1
ATOM 564 O O . CYS A 1 65 ? -6.694 -5.225 15.594 1.00 8.54 64 CYS A O 1
ATOM 567 N N . LYS A 1 66 ? -8.055 -3.680 16.462 1.00 8.32 65 LYS A N 1
ATOM 568 C CA . LYS A 1 66 ? -9.254 -4.371 15.953 1.00 8.73 65 LYS A CA 1
ATOM 569 C C . LYS A 1 66 ? -10.265 -3.417 15.308 1.00 8.82 65 LYS A C 1
ATOM 570 O O . LYS A 1 66 ? -11.478 -3.605 15.406 1.00 11.44 65 LYS A O 1
ATOM 576 N N . LYS A 1 67 ? -9.746 -2.383 14.651 1.00 9.71 66 LYS A N 1
ATOM 577 C CA . LYS A 1 67 ? -10.543 -1.496 13.807 1.00 10.52 66 LYS A CA 1
ATOM 578 C C . LYS A 1 67 ? -10.091 -1.634 12.355 1.00 9.63 66 LYS A C 1
ATOM 579 O O . LYS A 1 67 ? -8.943 -1.978 12.092 1.00 9.61 66 LYS A O 1
ATOM 585 N N . ASP A 1 68 ? -10.988 -1.384 11.410 1.00 10.61 67 ASP A N 1
ATOM 586 C CA . ASP A 1 68 ? -10.675 -1.661 10.017 1.00 10.78 67 ASP A CA 1
ATOM 587 C C . ASP A 1 68 ? -9.414 -0.938 9.548 1.00 9.24 67 ASP A C 1
ATOM 588 O O . ASP A 1 68 ? -9.260 0.287 9.730 1.00 9.63 67 ASP A O 1
ATOM 593 N N . LEU A 1 69 ? -8.528 -1.713 8.935 1.00 9.09 68 LEU A N 1
ATOM 594 C CA . LEU A 1 69 ? -7.311 -1.174 8.326 1.00 8.39 68 LEU A CA 1
ATOM 595 C C . LEU A 1 69 ? -6.429 -0.416 9.324 1.00 8.18 68 LEU A C 1
ATOM 596 O O . LEU A 1 69 ? -5.689 0.506 8.959 1.00 8.24 68 LEU A O 1
ATOM 601 N N . CYS A 1 70 ? -6.447 -0.864 10.579 1.00 7.27 69 CYS A N 1
ATOM 602 C CA . CYS A 1 70 ? -5.748 -0.160 11.635 1.00 7.40 69 CYS A CA 1
ATOM 603 C C . CYS A 1 70 ? -4.279 -0.527 11.747 1.00 6.18 69 CYS A C 1
ATOM 604 O O . CYS A 1 70 ? -3.530 0.157 12.451 1.00 6.84 69 CYS A O 1
ATOM 607 N N . ASN A 1 71 ? -3.859 -1.595 11.069 1.00 6.00 70 ASN A N 1
ATOM 608 C CA . ASN A 1 71 ? -2.468 -2.051 11.139 1.00 5.76 70 ASN A CA 1
ATOM 609 C C . ASN A 1 71 ? -1.587 -1.376 10.088 1.00 5.40 70 ASN A C 1
ATOM 610 O O . ASN A 1 71 ? -1.070 -2.022 9.168 1.00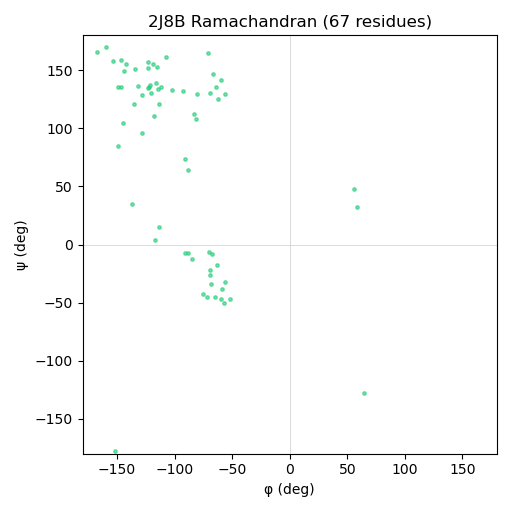 6.32 70 ASN A O 1
ATOM 615 N N . PHE A 1 72 ? -1.448 -0.060 10.219 1.00 6.49 71 PHE A N 1
ATOM 616 C CA . PHE A 1 72 ? -0.688 0.765 9.286 1.00 6.35 71 PHE A CA 1
ATOM 617 C C . PHE A 1 72 ? 0.623 1.230 9.901 1.00 5.79 71 PHE A C 1
ATOM 618 O O . PHE A 1 72 ? 0.788 1.257 11.116 1.00 6.31 71 PHE A O 1
ATOM 626 N N . ASN A 1 73 ? 1.537 1.651 9.033 1.00 6.52 72 ASN A N 1
ATOM 627 C CA . ASN A 1 73 ? 2.931 1.933 9.374 1.00 7.45 72 ASN A CA 1
ATOM 628 C C . ASN A 1 73 ? 3.093 2.878 10.555 1.00 6.97 72 ASN A C 1
ATOM 629 O O . ASN A 1 73 ? 3.867 2.627 11.487 1.00 7.79 72 ASN A O 1
ATOM 634 N N . GLU A 1 74 ? 2.333 3.964 10.518 1.00 6.53 73 GLU A N 1
ATOM 635 C CA . GLU A 1 74 ? 2.47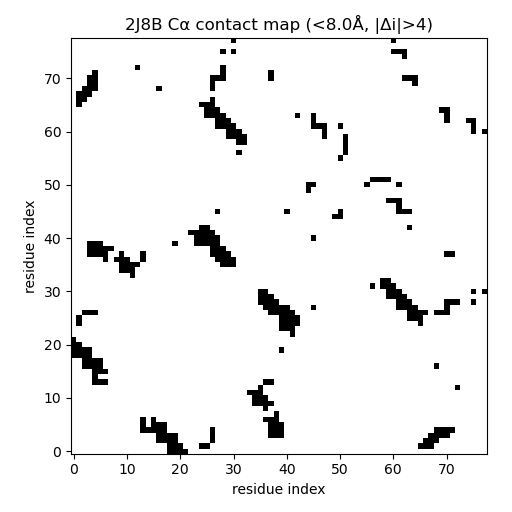7 5.055 11.458 1.00 7.04 73 GLU A CA 1
ATOM 636 C C . GLU A 1 74 ? 2.017 4.706 12.872 1.00 7.34 73 GLU A C 1
ATOM 637 O O . GLU A 1 74 ? 2.249 5.499 13.785 1.00 8.67 73 GLU A O 1
ATOM 643 N N . GLN A 1 75 ? 1.415 3.530 13.085 1.00 7.20 74 GLN A N 1
ATOM 644 C CA . GLN A 1 75 ? 1.069 3.057 14.420 1.00 8.30 74 GLN A CA 1
ATOM 645 C C . GLN A 1 75 ? 2.299 2.700 15.249 1.00 9.12 74 GLN A C 1
ATOM 646 O O . GLN A 1 75 ? 2.213 2.616 16.475 1.00 10.77 74 GLN A O 1
ATOM 652 N N . LEU A 1 76 ? 3.416 2.427 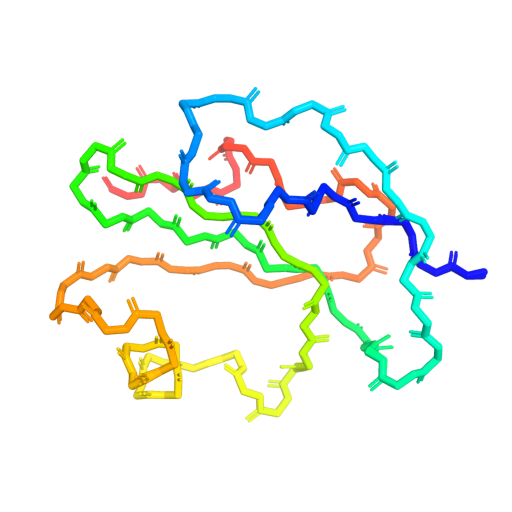14.583 1.00 8.83 75 LEU A N 1
ATOM 653 C CA . LEU A 1 76 ? 4.598 1.885 15.260 1.00 11.72 75 LEU A CA 1
ATOM 654 C C . LEU A 1 76 ? 5.754 2.827 15.135 1.00 13.75 75 LEU A C 1
ATOM 655 O O . LEU A 1 76 ? 6.312 2.982 14.041 1.00 14.60 75 LEU A O 1
ATOM 660 N N . GLU A 1 77 ? 6.137 3.436 16.259 1.00 16.80 76 GLU A N 1
ATOM 661 C CA . GLU A 1 77 ? 7.221 4.408 16.248 1.00 21.52 76 GLU A CA 1
ATOM 662 C C . GLU A 1 77 ? 8.513 3.705 15.859 1.00 22.26 76 GLU A C 1
ATOM 663 O O . GLU A 1 77 ? 9.279 4.198 15.031 1.00 23.64 76 GLU A O 1
ATOM 669 N N . ASN A 1 78 ? 8.747 2.542 16.460 1.00 23.32 77 ASN A N 1
ATOM 670 C CA . ASN A 1 78 ? 9.914 1.742 16.121 1.00 24.16 77 ASN A CA 1
ATOM 671 C C . ASN A 1 78 ? 11.206 2.530 16.336 1.00 24.54 77 ASN A C 1
ATOM 672 O O . ASN A 1 78 ? 11.958 2.787 15.399 1.00 23.78 77 ASN A O 1
#

GO terms:
  GO:0005886 plasma membrane (C, IDA)
  GO:0009897 external side of plasma membrane (C, IDA)
  GO:1903659 regulation of complement-dependent cytotoxicity (P, IDA)
  GO:0030449 regulation of complement activation (P, IDA)
  GO:0001971 negative regulation of activation of membrane attack complex (P, IDA)
  GO:0045916 negative regulation of complement activation (P, IDA)
  GO:1903660 negative regulation of complement-dependent cytotoxicity (P, IDA)
  GO:0140311 protein sequestering activity (F, IDA)
  GO:0005576 extracellular region (C, EXP)
  GO:0016020 membrane (C, TAS)
  GO:0007166 cell surface receptor signaling pathway (P, TAS)
  GO:0007596 blood coagulation (P, TAS)
  G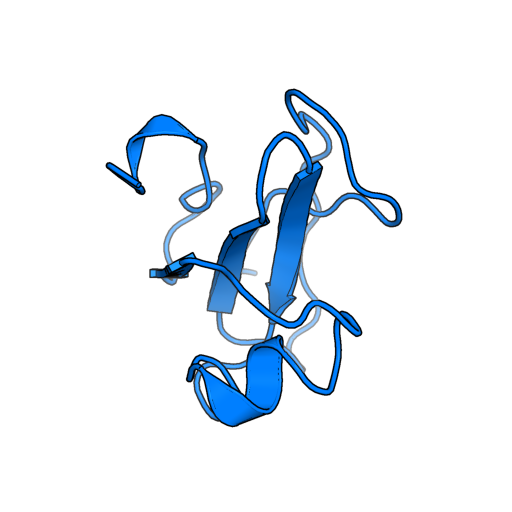O:0005515 protein binding (F, IPI)
  GO:0033116 endoplasmic reticulum-Golgi intermediate compartment membrane (C, TAS)
  GO:0035579 specific granule membrane (C, TAS)
  GO:0000139 Golgi membrane (C, TAS)
  GO:0070821 tertiary granule membrane (C, TAS)
  GO:0005789 endoplasmic reticulum membrane (C, TAS)
  GO:0005886 plasma membrane (C, TAS)
  GO:0012507 ER to Golgi transport vesicle membrane (C, TAS)

B-factor: mean 12.96, std 6.52, range [4.95, 47.3]

CATH classification: 2.10.60.10

Foldseek 3Di:
DAKEQADPFFDQFGPDIDDDPPVAQKWKWKDQPSTIGTHRHHPVQQDDVSVCVVVVGDDIDMDIDHHHHPRGDVVDPD

Organism: Homo sapiens (NCBI:txid9606)